Protein AF-A0A843D859-F1 (afdb_monomer_lite)

Secondary structure (DSSP, 8-state):
----TT------HHHHHHHHHHHHHHHHHHHHHHHHHHSTTHHHHHHHHHHHHHHHHHHHHHHHHHHHHHHHHHHHHHT-----TT----GGGS-------TTS-S--

pLDDT: mean 77.51, std 17.17, range [35.28, 98.0]

Sequence (108 aa):
MADAANMKKAGTGKSGLGLLLIGIGVIALIALIAWALTNPGVLEATLTVIAIIVVAIIVIALIIAGLMFFLAIPMYVKKGEQYQEGVDYSIDDVKSVKESSSEDKKNE

Structure (mmCIF, N/CA/C/O backbone):
data_AF-A0A843D859-F1
#
_entry.id   AF-A0A843D859-F1
#
loop_
_atom_site.group_PDB
_atom_site.id
_atom_site.type_symbol
_atom_site.label_atom_id
_atom_site.label_alt_id
_atom_site.label_comp_id
_atom_site.label_asym_id
_atom_site.label_entity_id
_atom_site.label_seq_id
_atom_site.pdbx_PDB_ins_code
_atom_site.Cartn_x
_atom_site.Cartn_y
_atom_site.Cartn_z
_atom_site.occupancy
_atom_site.B_iso_or_equiv
_atom_site.auth_seq_id
_atom_site.auth_comp_id
_atom_site.auth_asym_id
_atom_site.auth_atom_id
_atom_site.pdbx_PDB_model_num
ATOM 1 N N . MET A 1 1 ? -3.232 -19.563 61.635 1.00 46.81 1 MET A N 1
ATOM 2 C CA . MET A 1 1 ? -2.832 -19.472 60.217 1.00 46.81 1 MET A CA 1
ATOM 3 C C . MET A 1 1 ? -1.775 -18.389 60.149 1.00 46.81 1 MET A C 1
ATOM 5 O O . MET A 1 1 ? -2.090 -17.252 60.460 1.00 46.81 1 MET A O 1
ATOM 9 N N . ALA A 1 2 ? -0.511 -18.762 59.942 1.00 51.84 2 ALA A N 1
ATOM 10 C CA . ALA A 1 2 ? 0.578 -17.796 59.863 1.00 51.84 2 ALA A CA 1
ATOM 11 C C . ALA A 1 2 ? 0.544 -17.173 58.466 1.00 51.84 2 ALA A C 1
ATOM 13 O O . ALA A 1 2 ? 0.892 -17.839 57.492 1.00 51.84 2 ALA A O 1
ATOM 14 N N . ASP A 1 3 ? 0.059 -15.936 58.368 1.00 58.38 3 ASP A N 1
ATOM 15 C CA . ASP A 1 3 ? 0.176 -15.150 57.145 1.00 58.38 3 ASP A CA 1
ATOM 16 C C . ASP A 1 3 ? 1.654 -15.054 56.759 1.00 58.38 3 ASP A C 1
ATOM 18 O O . ASP A 1 3 ? 2.518 -14.739 57.582 1.00 58.38 3 ASP A O 1
ATOM 22 N N . ALA A 1 4 ? 1.955 -15.380 55.506 1.00 61.47 4 ALA A N 1
ATOM 23 C CA . ALA A 1 4 ? 3.303 -15.360 54.966 1.00 61.47 4 ALA A CA 1
ATOM 24 C C . ALA A 1 4 ? 3.838 -13.916 54.946 1.00 61.47 4 ALA A C 1
ATOM 26 O O . ALA A 1 4 ? 3.709 -13.201 53.954 1.00 61.47 4 ALA A O 1
ATOM 27 N N . ALA A 1 5 ? 4.493 -13.503 56.035 1.00 59.03 5 ALA A N 1
ATOM 28 C CA . ALA A 1 5 ? 5.076 -12.174 56.251 1.00 59.03 5 ALA A CA 1
ATOM 29 C C . ALA A 1 5 ? 6.209 -11.792 55.267 1.00 59.03 5 ALA A C 1
ATOM 31 O O . ALA A 1 5 ? 6.822 -10.738 55.405 1.00 59.03 5 ALA A O 1
ATOM 32 N N . ASN A 1 6 ? 6.485 -12.632 54.265 1.00 63.62 6 ASN A N 1
ATOM 33 C CA . ASN A 1 6 ? 7.549 -12.471 53.271 1.00 63.62 6 ASN A CA 1
ATOM 34 C C . ASN A 1 6 ? 7.037 -12.387 51.820 1.00 63.62 6 ASN A C 1
ATOM 36 O O . ASN A 1 6 ? 7.789 -12.645 50.882 1.00 63.62 6 ASN A O 1
ATOM 40 N N . MET A 1 7 ? 5.773 -12.024 51.585 1.00 65.25 7 MET A N 1
ATOM 41 C CA . MET A 1 7 ? 5.276 -11.811 50.219 1.00 65.25 7 MET A CA 1
ATOM 42 C C . MET A 1 7 ? 5.404 -10.342 49.797 1.00 65.25 7 MET A C 1
ATOM 44 O O . MET A 1 7 ? 4.574 -9.498 50.131 1.00 65.25 7 MET A O 1
ATOM 48 N N . LYS A 1 8 ? 6.439 -10.024 49.012 1.00 63.09 8 LYS A N 1
ATOM 49 C CA . LYS A 1 8 ? 6.580 -8.711 48.365 1.00 63.09 8 LYS A CA 1
ATOM 50 C C . LYS A 1 8 ? 5.749 -8.696 47.079 1.00 63.09 8 LYS A C 1
ATOM 52 O O . LYS A 1 8 ? 6.124 -9.313 46.085 1.00 63.09 8 LYS A O 1
ATOM 57 N N . LYS A 1 9 ? 4.612 -7.994 47.081 1.00 66.19 9 LYS A N 1
ATOM 58 C CA . LYS A 1 9 ? 3.765 -7.836 45.888 1.00 66.19 9 LYS A CA 1
ATOM 59 C C . LYS A 1 9 ? 4.496 -6.963 44.860 1.00 66.19 9 LYS A C 1
ATOM 61 O O . LYS A 1 9 ? 4.652 -5.760 45.064 1.00 66.19 9 LYS A O 1
ATOM 66 N N . ALA A 1 10 ? 4.981 -7.562 43.773 1.00 69.69 10 ALA A N 1
ATOM 67 C CA . ALA A 1 10 ? 5.577 -6.811 42.672 1.00 69.69 10 ALA A CA 1
ATOM 68 C C . ALA A 1 10 ? 4.504 -5.923 42.016 1.00 69.69 10 ALA A C 1
ATOM 70 O O . ALA A 1 10 ? 3.399 -6.379 41.723 1.00 69.69 10 ALA A O 1
ATOM 71 N N . GLY A 1 11 ? 4.806 -4.636 41.825 1.00 67.19 11 GLY A N 1
ATOM 72 C CA . GLY A 1 11 ? 3.858 -3.685 41.249 1.00 67.19 11 GLY A CA 1
ATOM 73 C C . GLY A 1 11 ? 3.558 -4.009 39.784 1.00 67.19 11 GLY A C 1
ATOM 74 O O . GLY A 1 11 ? 4.445 -3.948 38.938 1.00 67.19 11 GLY A O 1
ATOM 75 N N . THR A 1 12 ? 2.298 -4.299 39.464 1.00 72.69 12 THR A N 1
ATOM 76 C CA . THR A 1 12 ? 1.830 -4.619 38.102 1.00 72.69 12 THR A CA 1
ATOM 77 C C . THR A 1 12 ? 1.460 -3.382 37.275 1.00 72.69 12 THR A C 1
ATOM 79 O O . THR A 1 12 ? 0.912 -3.516 36.185 1.00 72.69 12 THR A O 1
ATOM 82 N N . GLY A 1 13 ? 1.775 -2.168 37.746 1.00 73.88 13 GLY A N 1
ATOM 83 C CA . GLY A 1 13 ? 1.311 -0.910 37.140 1.00 73.88 13 GLY A CA 1
ATOM 84 C C . GLY A 1 13 ? 1.653 -0.755 35.653 1.00 73.88 13 GLY A C 1
ATOM 85 O O . GLY A 1 13 ? 0.799 -0.355 34.868 1.00 73.88 13 GLY A O 1
ATOM 86 N N . LYS A 1 14 ? 2.861 -1.162 35.231 1.00 78.69 14 LYS A N 1
ATOM 87 C CA . LYS A 1 14 ? 3.259 -1.137 33.809 1.00 78.69 14 LYS A CA 1
ATOM 88 C C . LYS A 1 14 ? 2.464 -2.134 32.957 1.00 78.69 14 LYS A C 1
ATOM 90 O O . LYS A 1 14 ? 2.094 -1.819 31.832 1.00 78.69 14 LYS A O 1
ATOM 95 N N . SER A 1 15 ? 2.162 -3.310 33.510 1.00 78.94 15 SER A N 1
ATOM 96 C CA . SER A 1 15 ? 1.332 -4.319 32.841 1.00 78.94 15 SER A CA 1
ATOM 97 C C . SER A 1 15 ? -0.130 -3.876 32.753 1.00 78.94 15 SER A C 1
ATOM 99 O O . SER A 1 15 ? -0.774 -4.112 31.737 1.00 78.94 15 SER A O 1
ATOM 101 N N . GLY A 1 16 ? -0.644 -3.200 33.787 1.00 85.38 16 GLY A N 1
ATOM 102 C CA . GLY A 1 16 ? -1.988 -2.619 33.789 1.00 85.38 16 GLY A CA 1
ATOM 103 C C . GLY A 1 16 ? -2.142 -1.507 32.751 1.00 85.38 16 GLY A C 1
ATOM 104 O O . GLY A 1 16 ? -3.137 -1.479 32.034 1.00 85.38 16 GLY A O 1
ATOM 105 N N . LEU A 1 17 ? -1.128 -0.648 32.601 1.00 90.25 17 LEU A N 1
ATOM 106 C CA . LEU A 1 17 ? -1.117 0.389 31.566 1.00 90.25 17 LEU A CA 1
ATOM 107 C C . LEU A 1 17 ? -1.087 -0.211 30.152 1.00 90.25 17 LEU A C 1
ATOM 109 O O . LEU A 1 17 ? -1.811 0.258 29.281 1.00 90.25 17 LEU A O 1
ATOM 113 N N . GLY A 1 18 ? -0.303 -1.272 29.932 1.00 90.19 18 GLY A N 1
ATOM 114 C CA . GLY A 1 18 ? -0.286 -1.991 28.654 1.00 90.19 18 GLY A CA 1
ATOM 115 C C . GLY A 1 18 ? -1.649 -2.590 28.295 1.00 90.19 18 GLY A C 1
ATOM 116 O O . GLY A 1 18 ? -2.134 -2.393 27.185 1.00 90.19 18 GLY A O 1
ATOM 117 N N . LEU A 1 19 ? -2.309 -3.247 29.254 1.00 90.88 19 LEU A N 1
ATOM 118 C CA . LEU A 1 19 ? -3.669 -3.773 29.086 1.00 90.88 19 LEU A CA 1
ATOM 119 C C . LEU A 1 19 ? -4.692 -2.672 28.786 1.00 90.88 19 LEU A C 1
ATOM 121 O O . LEU A 1 19 ? -5.559 -2.855 27.935 1.00 90.88 19 LEU A O 1
ATOM 125 N N . LEU A 1 20 ? -4.569 -1.520 29.444 1.00 93.31 20 LEU A N 1
ATOM 126 C CA . LEU A 1 20 ? -5.449 -0.378 29.223 1.00 93.31 20 LEU A CA 1
ATOM 127 C C . LEU A 1 20 ? -5.259 0.220 27.821 1.00 93.31 20 LEU A C 1
ATOM 129 O O . LEU A 1 20 ? -6.243 0.484 27.135 1.00 93.31 20 LEU A O 1
ATOM 133 N N . LEU A 1 21 ? -4.015 0.362 27.359 1.00 95.00 21 LEU A N 1
ATOM 134 C CA . LEU A 1 21 ? -3.712 0.821 25.999 1.00 95.00 21 LEU A CA 1
ATOM 135 C C . LEU A 1 21 ? -4.224 -0.150 24.934 1.00 95.00 21 LEU A C 1
ATOM 137 O O . LEU A 1 21 ? -4.792 0.290 23.937 1.00 95.00 21 LEU A O 1
ATOM 141 N N . ILE A 1 22 ? -4.077 -1.458 25.155 1.00 94.88 22 ILE A N 1
ATOM 142 C CA . ILE A 1 22 ? -4.643 -2.479 24.264 1.00 94.88 22 ILE A CA 1
ATOM 143 C C . ILE A 1 22 ? -6.169 -2.360 24.237 1.00 94.88 22 ILE A C 1
ATOM 145 O O . ILE A 1 22 ? -6.753 -2.337 23.157 1.00 94.88 22 ILE A O 1
ATOM 149 N N . GLY A 1 23 ? -6.815 -2.217 25.398 1.00 94.75 23 GLY A N 1
ATOM 150 C CA . GLY A 1 23 ? -8.262 -2.014 25.489 1.00 94.75 23 GLY A CA 1
ATOM 151 C C . GLY A 1 23 ? -8.736 -0.789 24.702 1.00 94.75 23 GLY A C 1
ATOM 152 O O . GLY A 1 23 ? -9.674 -0.891 23.914 1.00 94.75 23 GLY A O 1
ATOM 153 N N . ILE A 1 24 ? -8.045 0.347 24.840 1.00 96.94 24 ILE A N 1
ATOM 154 C CA . ILE A 1 24 ? -8.325 1.561 24.057 1.00 96.94 24 ILE A CA 1
ATOM 155 C C . ILE A 1 24 ? -8.125 1.303 22.562 1.00 96.94 24 ILE A C 1
ATOM 157 O O . ILE A 1 24 ? -8.969 1.695 21.760 1.00 96.94 24 ILE A O 1
ATOM 161 N N . GLY A 1 25 ? -7.041 0.626 22.179 1.00 97.06 25 GLY A N 1
ATOM 162 C CA . GLY A 1 25 ? -6.759 0.290 20.784 1.00 97.06 25 GLY A CA 1
ATOM 163 C C . GLY A 1 25 ? -7.855 -0.569 20.154 1.00 97.06 25 GLY A C 1
ATOM 164 O O . GLY A 1 25 ? -8.278 -0.297 19.032 1.00 97.06 25 GLY A O 1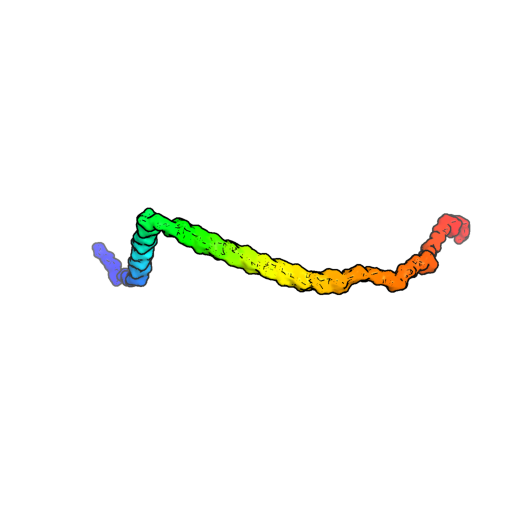
ATOM 165 N N . VAL A 1 26 ? -8.378 -1.553 20.889 1.00 97.31 26 VAL A N 1
ATOM 166 C CA . VAL A 1 26 ? -9.502 -2.383 20.432 1.00 97.31 26 VAL A CA 1
ATOM 167 C C . VAL A 1 26 ? -10.766 -1.541 20.248 1.00 97.31 26 VAL A C 1
ATOM 169 O O . VAL A 1 26 ? -11.422 -1.652 19.214 1.00 97.31 26 VAL A O 1
ATOM 172 N N . ILE A 1 27 ? -11.093 -0.663 21.200 1.00 97.19 27 ILE A N 1
ATOM 173 C CA . ILE A 1 27 ? -12.260 0.229 21.090 1.00 97.19 27 ILE A CA 1
ATOM 174 C C . ILE A 1 27 ? -12.120 1.159 19.878 1.00 97.19 27 ILE A C 1
ATOM 176 O O . ILE A 1 27 ? -13.066 1.312 19.105 1.00 97.19 27 ILE A O 1
ATOM 180 N N . ALA A 1 28 ? -10.936 1.740 19.676 1.00 96.75 28 ALA A N 1
ATOM 181 C CA . ALA A 1 28 ? -10.653 2.605 18.537 1.00 96.75 28 ALA A CA 1
ATOM 182 C C . ALA A 1 28 ? -10.790 1.857 17.202 1.00 96.75 28 ALA A C 1
ATOM 184 O O . ALA A 1 28 ? -11.372 2.391 16.260 1.00 96.75 28 ALA A O 1
ATOM 185 N N . LEU A 1 29 ? -10.318 0.609 17.128 1.00 96.50 29 LEU A N 1
ATOM 186 C CA . LEU A 1 29 ? -10.456 -0.226 15.936 1.00 96.50 29 LEU A CA 1
ATOM 187 C C . LEU A 1 29 ? -11.927 -0.523 15.618 1.00 96.50 29 LEU A C 1
ATOM 189 O O . LEU A 1 29 ? -12.341 -0.406 14.467 1.00 96.50 29 LEU A O 1
ATOM 193 N N . ILE A 1 30 ? -12.733 -0.858 16.628 1.00 96.38 30 ILE A N 1
ATOM 194 C CA . ILE A 1 30 ? -14.174 -1.093 16.451 1.00 96.38 30 ILE A CA 1
ATOM 195 C C . ILE A 1 30 ? -14.867 0.182 15.960 1.00 96.38 30 ILE A C 1
ATOM 197 O O . ILE A 1 30 ? -15.659 0.122 15.020 1.00 96.38 30 ILE A O 1
ATOM 201 N N . ALA A 1 31 ? -14.549 1.336 16.550 1.00 94.44 31 ALA A N 1
ATOM 202 C CA . ALA A 1 31 ? -15.098 2.621 16.126 1.00 94.44 31 ALA A CA 1
ATOM 203 C C . ALA A 1 31 ? -14.713 2.960 14.676 1.00 94.44 31 ALA A C 1
ATOM 205 O O . ALA A 1 31 ? -15.563 3.407 13.908 1.00 94.44 31 ALA A O 1
ATOM 206 N N . LEU A 1 32 ? -13.466 2.689 14.278 1.00 92.81 32 LEU A N 1
ATOM 207 C CA . LEU A 1 32 ? -12.991 2.873 12.906 1.00 92.81 32 LEU A CA 1
ATOM 208 C C . LEU A 1 32 ? -13.763 1.986 11.920 1.00 92.81 32 LEU A C 1
ATOM 210 O O . LEU A 1 32 ? -14.184 2.463 10.871 1.00 92.81 32 LEU A O 1
ATOM 214 N N . ILE A 1 33 ? -13.983 0.713 12.260 1.00 91.50 33 ILE A N 1
ATOM 215 C CA . ILE A 1 33 ? -14.754 -0.220 11.426 1.00 91.50 33 ILE A CA 1
ATOM 216 C C . ILE A 1 33 ? -16.212 0.239 11.319 1.00 91.50 33 ILE A C 1
ATOM 218 O O . ILE A 1 33 ? -16.757 0.297 10.220 1.00 91.50 33 ILE A O 1
ATOM 222 N N . ALA A 1 34 ? -16.842 0.615 12.433 1.00 92.25 34 ALA A N 1
ATOM 223 C CA . ALA A 1 34 ? -18.212 1.127 12.434 1.00 92.25 34 ALA A CA 1
ATOM 224 C C . ALA A 1 34 ? -18.346 2.407 11.588 1.00 92.25 34 ALA A C 1
ATOM 226 O O . ALA A 1 34 ? -19.303 2.565 10.827 1.00 92.25 34 ALA A O 1
ATOM 227 N N . TRP A 1 35 ? -17.360 3.302 11.664 1.00 91.56 35 TRP A N 1
ATOM 228 C CA . TRP A 1 35 ? -17.287 4.483 10.810 1.00 91.56 35 TRP A CA 1
ATOM 229 C C . TRP A 1 35 ? -17.108 4.101 9.333 1.00 91.56 35 TRP A C 1
ATOM 231 O O . TRP A 1 35 ? -17.833 4.604 8.478 1.00 91.56 35 TRP A O 1
ATOM 241 N N . ALA A 1 36 ? -16.221 3.158 9.018 1.00 88.75 36 ALA A N 1
ATOM 242 C CA . ALA A 1 36 ? -15.996 2.698 7.649 1.00 88.75 36 ALA A CA 1
ATOM 243 C C . ALA A 1 36 ? -17.253 2.080 7.015 1.00 88.75 36 ALA A C 1
ATOM 245 O O . ALA A 1 36 ? -17.512 2.295 5.834 1.00 88.75 36 ALA A O 1
ATOM 246 N N . LEU A 1 37 ? -18.055 1.351 7.797 1.00 87.69 37 LEU A N 1
ATOM 247 C CA . LEU A 1 37 ? -19.299 0.727 7.334 1.00 87.69 37 LEU A CA 1
ATOM 248 C C . LEU A 1 37 ? -20.452 1.722 7.146 1.00 87.69 37 LEU A C 1
ATOM 250 O O . LEU A 1 37 ? -21.354 1.460 6.356 1.00 87.69 37 LEU A O 1
ATOM 254 N N . THR A 1 38 ? -20.446 2.850 7.861 1.00 89.31 38 THR A N 1
ATOM 255 C CA . THR A 1 38 ? -21.495 3.881 7.750 1.00 89.31 38 THR A CA 1
ATOM 256 C C . THR A 1 38 ? -21.219 4.911 6.658 1.00 89.31 38 THR A C 1
ATOM 258 O O . THR A 1 38 ? -22.138 5.621 6.253 1.00 89.31 38 THR A O 1
ATOM 261 N N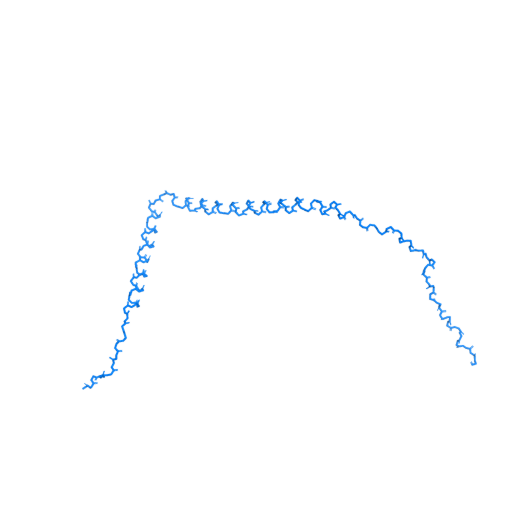 . ASN A 1 39 ? -19.988 4.983 6.147 1.00 85.81 39 ASN A N 1
ATOM 262 C CA . ASN A 1 39 ? -19.605 5.913 5.090 1.00 85.81 39 ASN A CA 1
ATOM 263 C C . ASN A 1 39 ? -19.532 5.193 3.731 1.00 85.81 39 ASN A C 1
ATOM 265 O O . ASN A 1 39 ? -18.565 4.466 3.469 1.00 85.81 39 ASN A O 1
ATOM 269 N N . PRO A 1 40 ? -20.518 5.393 2.835 1.00 75.38 40 PRO A N 1
ATOM 270 C CA . PRO A 1 40 ? -20.434 4.868 1.479 1.00 75.38 40 PRO A CA 1
ATOM 271 C C . PRO A 1 40 ? -19.246 5.528 0.761 1.00 75.38 40 PRO A C 1
ATOM 273 O O . PRO A 1 40 ? -19.121 6.749 0.749 1.00 75.38 40 PRO A O 1
ATOM 276 N N . GLY A 1 41 ? -18.342 4.713 0.212 1.00 86.31 41 GLY A N 1
ATOM 277 C CA . GLY A 1 41 ? -17.140 5.176 -0.495 1.00 86.31 41 GLY A CA 1
ATOM 278 C C . GLY A 1 41 ? -15.812 4.884 0.210 1.00 86.31 41 GLY A C 1
ATOM 279 O O . GLY A 1 41 ? -14.765 4.988 -0.423 1.00 86.31 41 GLY A O 1
ATOM 280 N N . VAL A 1 42 ? -15.805 4.435 1.472 1.00 87.69 42 VAL A N 1
ATOM 281 C CA . VAL A 1 42 ? -14.549 4.048 2.153 1.00 87.69 42 VAL A CA 1
ATOM 282 C C . VAL A 1 42 ? -13.877 2.863 1.457 1.00 87.69 42 VAL A C 1
ATOM 284 O O . VAL A 1 42 ? -12.657 2.857 1.283 1.00 87.69 42 VAL A O 1
ATOM 287 N N . LEU A 1 43 ? -14.663 1.884 0.998 1.00 84.06 43 LEU A N 1
ATOM 288 C CA . LEU A 1 43 ? -14.142 0.748 0.238 1.00 84.06 43 LEU A CA 1
ATOM 289 C C . LEU A 1 43 ? -13.547 1.195 -1.103 1.00 84.06 43 LEU A C 1
ATOM 291 O O . LEU A 1 43 ? -12.434 0.799 -1.437 1.00 84.06 43 LEU A O 1
ATOM 295 N N . GLU A 1 44 ? -14.254 2.052 -1.839 1.00 88.81 44 GLU A N 1
ATOM 296 C CA . GLU A 1 44 ? -13.792 2.584 -3.125 1.00 88.81 44 GLU A CA 1
ATOM 297 C C . GLU A 1 44 ? -12.516 3.409 -2.963 1.00 88.81 44 GLU A C 1
ATOM 299 O O . GLU A 1 44 ? -11.550 3.192 -3.692 1.00 88.81 44 GLU A O 1
ATOM 304 N N . ALA A 1 45 ? -12.460 4.297 -1.968 1.00 88.31 45 ALA A N 1
ATOM 305 C CA . ALA A 1 45 ? -11.270 5.082 -1.660 1.00 88.31 45 ALA A CA 1
ATOM 306 C C . ALA A 1 45 ? -10.081 4.181 -1.294 1.00 88.31 45 ALA A C 1
ATOM 308 O O . ALA A 1 45 ? -8.983 4.361 -1.818 1.00 88.31 45 ALA A O 1
ATOM 309 N N . THR A 1 46 ? -10.305 3.166 -0.454 1.00 87.94 46 THR A N 1
ATOM 310 C CA . THR A 1 46 ? -9.261 2.209 -0.055 1.00 87.94 46 THR A CA 1
ATOM 311 C C . THR A 1 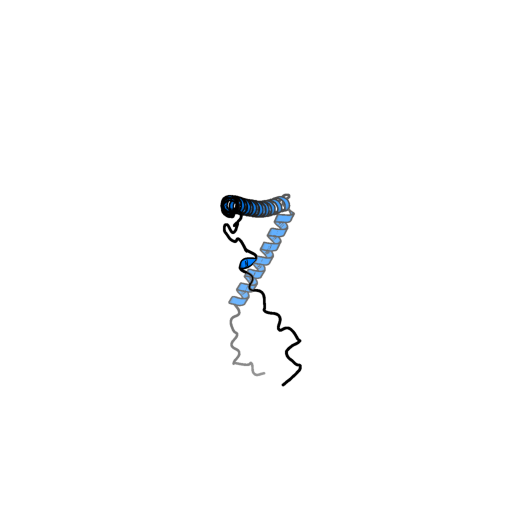46 ? -8.741 1.423 -1.259 1.00 87.94 46 THR A C 1
ATOM 313 O O . THR A 1 46 ? -7.531 1.328 -1.463 1.00 87.94 46 THR A O 1
ATOM 316 N N . LEU A 1 47 ? -9.639 0.905 -2.100 1.00 89.12 47 LEU A N 1
ATOM 317 C CA . LEU A 1 47 ? -9.278 0.191 -3.325 1.00 89.12 47 LEU A CA 1
ATOM 318 C C . LEU A 1 47 ? -8.564 1.095 -4.328 1.00 89.12 47 LEU A C 1
ATOM 320 O O . LEU A 1 47 ? -7.615 0.654 -4.966 1.00 89.12 47 LEU A O 1
ATOM 324 N N . THR A 1 48 ? -8.972 2.357 -4.435 1.00 92.31 48 THR A N 1
ATOM 325 C CA . THR A 1 48 ? -8.325 3.340 -5.309 1.00 92.31 48 THR A CA 1
ATOM 326 C C . THR A 1 48 ? -6.894 3.600 -4.856 1.00 92.31 48 THR A C 1
ATOM 328 O O . THR A 1 48 ? -5.983 3.580 -5.677 1.00 92.31 48 THR A O 1
ATOM 331 N N . VAL A 1 49 ? -6.661 3.767 -3.551 1.00 93.62 49 VAL A N 1
ATOM 332 C CA . VAL A 1 49 ? -5.306 3.915 -2.997 1.00 93.62 49 VAL A CA 1
ATOM 333 C C . VAL A 1 49 ? -4.454 2.683 -3.303 1.00 93.62 49 VAL A C 1
ATOM 335 O O . VAL A 1 49 ? -3.335 2.821 -3.795 1.00 93.62 49 VAL A O 1
ATOM 338 N N . ILE A 1 50 ? -4.985 1.479 -3.073 1.00 93.81 50 ILE A N 1
ATOM 339 C CA . ILE A 1 50 ? -4.283 0.226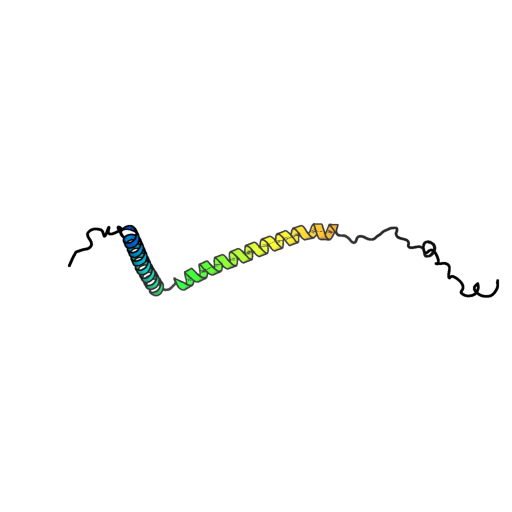 -3.389 1.00 93.81 50 ILE A CA 1
ATOM 340 C C . ILE A 1 50 ? -3.967 0.151 -4.889 1.00 93.81 50 ILE A C 1
ATOM 342 O O . ILE A 1 50 ? -2.834 -0.148 -5.264 1.00 93.81 50 ILE A O 1
ATOM 346 N N . ALA A 1 51 ? -4.933 0.468 -5.751 1.00 93.50 51 ALA A N 1
ATOM 347 C CA . ALA A 1 51 ? -4.759 0.464 -7.198 1.00 93.50 51 ALA A CA 1
ATOM 348 C C . ALA A 1 51 ? -3.685 1.464 -7.645 1.00 93.50 51 ALA A C 1
ATOM 350 O O . ALA A 1 51 ? -2.834 1.109 -8.454 1.00 93.50 51 ALA A O 1
ATOM 351 N N . ILE A 1 52 ? -3.663 2.677 -7.082 1.00 96.1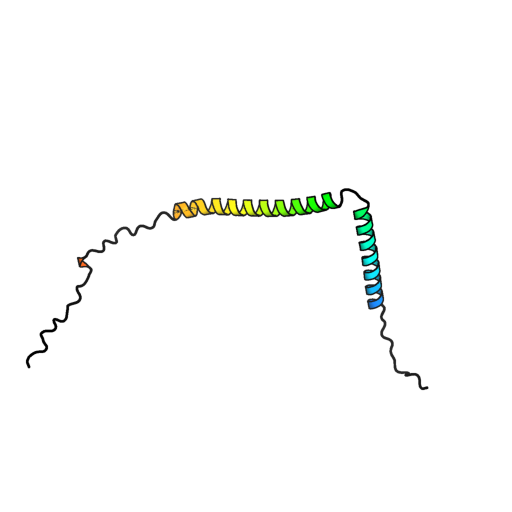2 52 ILE A N 1
ATOM 352 C CA . ILE A 1 52 ? -2.628 3.684 -7.360 1.00 96.12 52 ILE A CA 1
ATOM 353 C C . ILE A 1 52 ? -1.241 3.144 -7.002 1.00 96.12 52 ILE A C 1
ATOM 355 O O . ILE A 1 52 ? -0.315 3.280 -7.800 1.00 96.12 52 ILE A O 1
ATOM 359 N N . ILE A 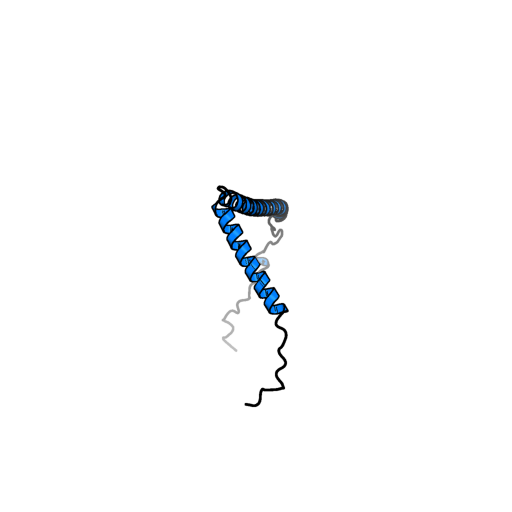1 53 ? -1.091 2.500 -5.841 1.00 96.88 53 ILE A N 1
ATOM 360 C CA . ILE A 1 53 ? 0.186 1.904 -5.419 1.00 96.88 53 ILE A CA 1
ATOM 361 C C . ILE A 1 53 ? 0.624 0.817 -6.407 1.00 96.88 53 ILE A C 1
ATOM 363 O O . ILE A 1 53 ? 1.771 0.814 -6.852 1.00 96.88 53 ILE A O 1
ATOM 367 N N . VAL A 1 54 ? -0.285 -0.081 -6.790 1.00 97.06 54 VAL A N 1
ATOM 368 C CA . VAL A 1 54 ? 0.004 -1.154 -7.753 1.00 97.06 54 VAL A CA 1
ATOM 369 C C . VAL A 1 54 ? 0.402 -0.579 -9.114 1.00 97.06 54 VAL A C 1
ATOM 371 O O . VAL A 1 54 ? 1.418 -0.985 -9.679 1.00 97.06 54 VAL A O 1
ATOM 374 N N . VAL A 1 55 ? -0.345 0.401 -9.625 1.00 96.75 55 VAL A N 1
ATOM 375 C CA . VAL A 1 55 ? -0.041 1.075 -10.895 1.00 96.75 55 VAL A CA 1
ATOM 376 C C . VAL A 1 55 ? 1.319 1.765 -10.830 1.00 96.75 55 VAL A C 1
ATOM 378 O O . VAL A 1 55 ? 2.107 1.625 -11.761 1.00 96.75 55 VAL A O 1
ATOM 381 N N . ALA A 1 56 ? 1.644 2.449 -9.731 1.00 96.62 56 ALA A N 1
ATOM 382 C CA . ALA A 1 56 ? 2.942 3.095 -9.558 1.00 96.62 56 ALA A CA 1
ATOM 383 C C . ALA A 1 56 ? 4.098 2.085 -9.628 1.00 96.62 56 ALA A C 1
ATOM 385 O O . ALA A 1 56 ? 5.082 2.328 -10.327 1.00 96.62 56 ALA A O 1
ATOM 386 N N . ILE A 1 57 ? 3.963 0.928 -8.971 1.00 98.00 57 ILE A N 1
ATOM 387 C CA . ILE A 1 57 ? 4.962 -0.150 -9.032 1.00 98.00 57 ILE A CA 1
ATOM 388 C C . ILE A 1 57 ? 5.139 -0.646 -10.473 1.00 98.00 57 ILE A C 1
ATOM 390 O O . ILE A 1 57 ? 6.272 -0.783 -10.938 1.00 98.00 57 ILE A O 1
ATOM 394 N N . ILE A 1 58 ? 4.041 -0.875 -11.198 1.00 97.38 58 ILE A N 1
ATOM 395 C CA . ILE A 1 58 ? 4.081 -1.317 -12.600 1.00 97.38 58 ILE A CA 1
ATOM 396 C C . ILE A 1 58 ? 4.786 -0.277 -13.475 1.00 97.38 58 ILE A C 1
ATOM 398 O O . ILE A 1 58 ? 5.662 -0.630 -14.261 1.00 97.38 58 ILE A O 1
ATOM 402 N N . VAL A 1 59 ? 4.447 1.005 -13.325 1.00 97.38 59 VAL A N 1
ATOM 403 C CA . VAL A 1 59 ? 5.073 2.098 -14.083 1.00 97.38 59 VAL A CA 1
ATOM 404 C C . VAL A 1 59 ? 6.577 2.147 -13.820 1.00 97.38 59 VAL A C 1
ATOM 406 O O . VAL A 1 59 ? 7.356 2.222 -14.767 1.00 97.38 59 VAL A O 1
ATOM 409 N N . ILE A 1 60 ? 7.003 2.039 -12.560 1.00 97.56 60 ILE A N 1
ATOM 410 C CA . ILE A 1 60 ? 8.428 1.995 -12.204 1.00 97.56 60 ILE A CA 1
ATOM 411 C C . ILE A 1 60 ? 9.115 0.797 -12.871 1.00 97.56 60 ILE A C 1
ATOM 413 O O . ILE A 1 60 ? 10.178 0.958 -13.470 1.00 97.56 60 ILE A O 1
ATOM 417 N N . ALA A 1 61 ? 8.506 -0.390 -12.822 1.00 96.19 61 ALA A N 1
ATOM 418 C CA . ALA A 1 61 ? 9.055 -1.583 -13.460 1.00 96.19 61 ALA A CA 1
ATOM 419 C C . ALA A 1 61 ? 9.204 -1.411 -14.981 1.00 96.19 61 ALA A C 1
ATOM 421 O O . ALA A 1 61 ? 10.240 -1.769 -15.542 1.00 96.19 61 ALA A O 1
ATOM 422 N N . LEU A 1 62 ? 8.211 -0.809 -15.644 1.00 96.81 62 LEU A N 1
ATOM 423 C CA . LEU A 1 62 ? 8.264 -0.505 -17.076 1.00 96.81 62 LEU A CA 1
ATOM 424 C C . LEU A 1 62 ? 9.359 0.510 -17.412 1.00 96.81 62 LEU A C 1
ATOM 426 O O . LEU A 1 62 ? 10.060 0.330 -18.405 1.00 96.81 62 LEU A O 1
ATOM 430 N N . ILE A 1 63 ? 9.553 1.540 -16.584 1.00 96.81 63 ILE A N 1
ATOM 431 C CA . ILE A 1 63 ? 10.645 2.509 -16.759 1.00 96.81 63 ILE A CA 1
ATOM 432 C C . ILE A 1 63 ? 11.996 1.798 -16.671 1.00 96.81 63 ILE A C 1
ATOM 434 O O . ILE A 1 63 ? 12.840 1.982 -17.545 1.00 96.81 63 ILE A O 1
ATOM 438 N N . ILE A 1 64 ? 12.197 0.952 -15.658 1.00 95.81 64 ILE A N 1
ATOM 439 C CA . ILE A 1 64 ? 13.441 0.187 -15.494 1.00 95.81 64 ILE A CA 1
ATOM 440 C C . ILE A 1 64 ? 13.666 -0.734 -16.698 1.00 95.81 64 ILE A C 1
ATOM 442 O O . ILE A 1 64 ? 14.762 -0.751 -17.257 1.00 95.81 64 ILE A O 1
ATOM 446 N N . ALA A 1 65 ? 12.639 -1.464 -17.138 1.00 92.38 65 ALA A N 1
ATOM 447 C CA . ALA A 1 65 ? 12.722 -2.327 -18.313 1.00 92.38 65 ALA A CA 1
ATOM 448 C C . ALA A 1 65 ? 13.062 -1.534 -19.586 1.00 92.38 65 ALA A C 1
ATOM 450 O O . ALA A 1 65 ? 13.924 -1.954 -20.357 1.00 92.38 65 ALA A O 1
ATOM 451 N N . GLY A 1 66 ? 12.450 -0.363 -19.775 1.00 92.56 66 GLY A N 1
ATOM 452 C CA . GLY A 1 66 ? 12.756 0.545 -20.877 1.00 92.56 66 GLY A CA 1
ATOM 453 C C . GLY A 1 66 ? 14.203 1.036 -20.841 1.00 92.56 66 GLY A C 1
ATOM 454 O O . GLY A 1 66 ? 14.899 0.965 -21.849 1.00 92.56 66 GLY A O 1
ATOM 455 N N . LEU A 1 67 ? 14.699 1.464 -19.678 1.00 93.31 67 LEU A N 1
ATOM 456 C CA . LEU A 1 67 ? 16.098 1.871 -19.504 1.00 93.31 67 LEU A CA 1
ATOM 457 C C . LEU A 1 67 ? 17.066 0.722 -19.803 1.00 93.31 67 LEU A C 1
ATOM 459 O O . LEU A 1 67 ? 18.054 0.924 -20.507 1.00 93.31 67 LEU A O 1
ATOM 463 N N . MET A 1 68 ? 16.772 -0.490 -19.323 1.00 89.69 68 MET A N 1
ATOM 464 C CA . MET A 1 68 ? 17.563 -1.678 -19.651 1.00 89.69 68 MET A CA 1
ATOM 465 C C . MET A 1 68 ? 17.549 -1.967 -21.148 1.00 89.69 68 MET A C 1
ATOM 467 O O . MET A 1 68 ? 18.596 -2.281 -21.703 1.00 89.69 68 MET A O 1
ATOM 471 N N . PHE A 1 69 ? 16.405 -1.825 -21.816 1.00 87.56 69 PHE A N 1
ATOM 472 C CA . PHE A 1 69 ? 16.308 -1.977 -23.264 1.00 87.56 69 PHE A CA 1
ATOM 473 C C . PHE A 1 69 ? 17.183 -0.948 -23.991 1.00 87.56 69 PHE A C 1
ATOM 475 O O . PHE A 1 69 ? 17.995 -1.324 -24.833 1.00 87.56 69 PHE A O 1
ATOM 482 N N . PHE A 1 70 ? 17.112 0.330 -23.609 1.00 86.69 70 PHE A N 1
ATOM 483 C CA . PHE A 1 70 ? 17.959 1.377 -24.188 1.00 86.69 70 PHE A CA 1
ATOM 484 C C . PHE A 1 70 ? 19.453 1.137 -23.958 1.00 86.69 70 PHE A C 1
ATOM 486 O O . PHE A 1 70 ? 20.247 1.379 -24.862 1.00 86.69 70 PHE A O 1
ATOM 493 N N . LEU A 1 71 ? 19.845 0.634 -22.787 1.00 85.56 71 LEU A N 1
ATOM 494 C CA . LEU A 1 71 ? 21.230 0.253 -22.494 1.00 85.56 71 LEU A CA 1
ATOM 495 C C . LEU A 1 71 ? 21.653 -1.038 -23.209 1.00 85.56 71 LEU A C 1
ATOM 497 O O . LEU A 1 71 ? 22.829 -1.205 -23.536 1.00 85.56 71 LEU A O 1
ATOM 501 N N . ALA A 1 72 ? 20.715 -1.941 -23.485 1.00 79.06 72 ALA A N 1
ATOM 502 C CA . ALA A 1 72 ? 20.975 -3.165 -24.227 1.00 79.06 72 ALA A CA 1
ATOM 503 C C . ALA A 1 72 ? 21.249 -2.883 -25.709 1.00 79.06 72 ALA A C 1
ATOM 505 O O . ALA A 1 72 ? 22.095 -3.561 -26.282 1.00 79.06 72 ALA A O 1
ATOM 506 N N . ILE A 1 73 ? 20.614 -1.875 -26.321 1.00 79.12 73 ILE A N 1
ATOM 507 C CA . ILE A 1 73 ? 20.834 -1.501 -27.732 1.00 79.12 73 ILE A CA 1
ATOM 508 C C . ILE A 1 73 ? 22.327 -1.319 -28.071 1.00 79.12 73 ILE A C 1
ATOM 510 O O . ILE A 1 73 ? 22.816 -2.039 -28.942 1.00 79.12 73 ILE A O 1
ATOM 514 N N . PRO A 1 74 ? 23.105 -0.437 -27.408 1.00 76.56 74 PRO A N 1
ATOM 515 C CA . PRO A 1 74 ? 24.519 -0.267 -27.731 1.00 76.56 74 PRO A CA 1
ATOM 516 C C . PRO A 1 74 ? 25.343 -1.521 -27.422 1.00 76.56 74 PRO A C 1
ATOM 518 O O . PRO A 1 74 ? 26.334 -1.773 -28.106 1.00 76.56 74 PRO A O 1
ATOM 521 N N . MET A 1 75 ? 24.945 -2.324 -26.428 1.00 71.88 75 MET A N 1
ATOM 522 C CA . MET A 1 75 ? 25.619 -3.587 -26.123 1.00 71.88 75 MET A CA 1
ATOM 523 C C . MET A 1 75 ? 25.392 -4.625 -27.230 1.00 71.88 75 MET A C 1
ATOM 525 O O . MET A 1 75 ? 26.349 -5.256 -27.660 1.00 71.88 75 MET A O 1
ATOM 529 N N . TYR A 1 76 ? 24.165 -4.759 -27.739 1.00 66.62 76 TYR A N 1
ATOM 530 C CA . TYR A 1 76 ? 23.835 -5.633 -28.868 1.00 66.62 76 TYR A CA 1
ATOM 531 C C . TYR A 1 76 ? 24.515 -5.179 -30.159 1.00 66.62 76 TYR A C 1
ATOM 533 O O . TYR A 1 76 ? 25.060 -6.011 -30.875 1.00 66.62 76 TYR A O 1
ATOM 541 N N . VAL A 1 77 ? 24.561 -3.870 -30.422 1.00 72.75 77 VAL A N 1
ATOM 542 C CA . VAL A 1 77 ? 25.278 -3.312 -31.581 1.00 72.75 77 VAL A CA 1
ATOM 543 C C . VAL A 1 77 ? 26.784 -3.582 -31.485 1.00 72.75 77 VAL A C 1
ATOM 545 O O . VAL A 1 77 ? 27.404 -3.959 -32.475 1.00 72.75 77 VAL A O 1
ATOM 548 N N . LYS A 1 78 ? 27.390 -3.441 -30.298 1.00 70.19 78 LYS A N 1
ATOM 549 C CA . LYS A 1 78 ? 28.819 -3.739 -30.089 1.00 70.19 78 LYS A CA 1
ATOM 550 C C . LYS A 1 78 ? 29.149 -5.227 -30.049 1.00 70.19 78 LYS A C 1
ATOM 552 O O . LYS A 1 78 ? 30.294 -5.581 -30.300 1.00 70.19 78 LYS A O 1
ATOM 557 N N . LYS A 1 79 ? 28.182 -6.089 -29.731 1.00 62.69 79 LYS A N 1
ATOM 558 C CA . LYS A 1 79 ? 28.358 -7.547 -29.705 1.00 62.69 79 LYS A CA 1
ATOM 559 C C . LYS A 1 79 ? 28.378 -8.169 -31.108 1.00 62.69 79 LYS A C 1
ATOM 561 O O . LYS A 1 79 ? 28.350 -9.391 -31.193 1.00 62.69 79 LYS A O 1
ATOM 566 N N . GLY A 1 80 ? 28.430 -7.346 -32.169 1.00 58.53 80 GLY A N 1
ATOM 567 C CA . GLY A 1 80 ? 28.664 -7.766 -33.553 1.00 58.53 80 GLY A CA 1
ATOM 568 C C . GLY A 1 80 ? 29.557 -9.003 -33.622 1.00 58.53 80 GLY A C 1
ATOM 569 O O . GLY A 1 80 ? 30.580 -9.070 -32.940 1.00 58.53 80 GLY A O 1
ATOM 570 N N . GLU A 1 81 ? 29.065 -10.007 -34.345 1.00 62.44 81 GLU A N 1
ATOM 571 C CA . GLU A 1 81 ? 29.554 -11.384 -34.340 1.00 62.44 81 GLU A CA 1
ATOM 572 C C . GLU A 1 81 ? 31.086 -11.438 -34.372 1.00 62.44 81 GLU A C 1
ATOM 574 O O . GLU A 1 81 ? 31.727 -10.889 -35.269 1.00 62.44 81 GLU A O 1
ATOM 579 N N . GLN A 1 82 ? 31.681 -12.084 -33.365 1.00 58.91 82 GLN A N 1
ATOM 580 C CA . GLN A 1 82 ? 33.112 -12.358 -33.370 1.00 58.91 82 GLN A CA 1
ATOM 581 C C . GLN A 1 82 ? 33.382 -13.464 -34.387 1.00 58.91 82 GLN A C 1
ATOM 583 O O . GLN A 1 82 ? 33.330 -14.649 -34.061 1.00 58.91 82 GLN A O 1
ATOM 588 N N . TYR A 1 83 ? 33.653 -13.073 -35.627 1.00 56.66 83 TYR A N 1
ATOM 589 C CA . TYR A 1 83 ? 34.260 -13.962 -36.603 1.00 56.66 83 TYR A CA 1
ATOM 590 C C . TYR A 1 83 ? 35.741 -14.125 -36.249 1.00 56.66 83 TYR A C 1
ATOM 592 O O . TYR A 1 83 ? 36.456 -13.143 -36.047 1.00 56.66 83 TYR A O 1
ATOM 600 N N . GLN A 1 84 ? 36.203 -15.371 -36.141 1.00 51.22 84 GLN A N 1
ATOM 601 C CA . GLN A 1 84 ? 37.635 -15.659 -36.146 1.00 51.22 84 GLN A CA 1
ATOM 602 C C . GLN A 1 84 ? 38.142 -15.440 -37.576 1.00 51.22 84 GLN A C 1
ATOM 604 O O . GLN A 1 84 ? 38.090 -16.345 -38.403 1.00 51.22 84 GLN A O 1
ATOM 609 N N . GLU A 1 85 ? 38.585 -14.223 -37.891 1.00 60.25 85 GLU A N 1
ATOM 610 C CA . GLU A 1 85 ? 39.361 -13.986 -39.108 1.00 60.25 85 GLU A CA 1
ATOM 611 C C . GLU A 1 85 ? 40.757 -14.601 -38.942 1.00 60.25 85 GLU A C 1
ATOM 613 O O . GLU A 1 85 ? 41.436 -14.366 -37.941 1.00 60.25 85 GLU A O 1
ATOM 618 N N . GLY A 1 86 ? 41.184 -15.395 -39.926 1.00 56.88 86 GLY A N 1
ATOM 619 C CA . GLY A 1 86 ? 42.542 -15.943 -39.985 1.00 56.88 86 GLY A CA 1
ATOM 620 C C . GLY A 1 86 ? 42.745 -17.308 -39.329 1.00 56.88 86 GLY A C 1
ATOM 621 O O . GLY A 1 86 ? 43.890 -17.692 -39.106 1.00 56.88 86 GLY A O 1
ATOM 622 N N . VAL A 1 87 ? 41.680 -18.059 -39.035 1.00 58.75 87 VAL A N 1
ATOM 623 C CA . VAL A 1 87 ? 41.809 -19.474 -38.655 1.00 58.75 87 VAL A CA 1
ATOM 624 C C . VAL A 1 87 ? 41.534 -20.344 -39.874 1.00 58.75 87 VAL A C 1
ATOM 626 O O . VAL A 1 87 ? 40.510 -21.015 -39.987 1.00 58.75 87 VAL A O 1
ATOM 629 N N . ASP A 1 88 ? 42.476 -20.292 -40.812 1.00 61.25 88 ASP A N 1
ATOM 630 C CA . ASP A 1 88 ? 42.615 -21.320 -41.833 1.00 61.25 88 ASP A CA 1
ATOM 631 C C . ASP A 1 88 ? 43.140 -22.576 -41.134 1.00 61.25 88 ASP A C 1
ATOM 633 O O . ASP A 1 88 ? 44.337 -22.728 -40.900 1.00 61.25 88 ASP A O 1
ATOM 637 N N . TYR A 1 89 ? 42.243 -23.485 -40.752 1.00 58.59 89 TYR A N 1
ATOM 638 C CA . TYR A 1 89 ? 42.651 -24.847 -40.422 1.00 58.59 89 TYR A CA 1
ATOM 639 C C . TYR A 1 89 ? 43.052 -25.539 -41.728 1.00 58.59 89 TYR A C 1
ATOM 641 O O . TYR A 1 89 ? 42.228 -26.195 -42.370 1.00 58.59 89 TYR A O 1
ATOM 649 N N . SER A 1 90 ? 44.303 -25.353 -42.157 1.00 59.25 90 SER A N 1
ATOM 650 C CA . SER A 1 90 ? 44.831 -26.081 -43.309 1.00 59.25 90 SER A CA 1
ATOM 651 C C . SER A 1 90 ? 44.952 -27.553 -42.936 1.00 59.25 90 SER A C 1
ATOM 653 O O . SER A 1 90 ? 45.411 -27.902 -41.846 1.00 59.25 90 SER A O 1
ATOM 655 N N . ILE A 1 91 ? 44.547 -28.443 -43.841 1.00 59.50 91 ILE A N 1
ATOM 656 C CA . ILE A 1 91 ? 44.602 -29.897 -43.615 1.00 59.50 91 ILE A CA 1
ATOM 657 C C . ILE A 1 91 ? 46.042 -30.401 -43.403 1.00 59.50 91 ILE A C 1
ATOM 659 O O . ILE A 1 91 ? 46.257 -31.495 -42.887 1.00 59.50 91 ILE A O 1
ATOM 663 N N . ASP A 1 92 ? 47.009 -29.552 -43.752 1.00 63.94 92 ASP A N 1
ATOM 664 C CA . ASP A 1 92 ? 48.448 -29.741 -43.605 1.00 63.94 92 ASP A CA 1
ATOM 665 C C . ASP A 1 92 ? 48.942 -29.552 -42.155 1.00 63.94 92 ASP A C 1
ATOM 667 O O . ASP A 1 92 ? 49.989 -30.092 -41.795 1.00 63.94 92 ASP A O 1
ATOM 671 N N . ASP A 1 93 ? 48.183 -28.850 -41.300 1.00 65.06 93 ASP A N 1
ATOM 672 C CA . ASP A 1 93 ? 48.490 -28.693 -39.865 1.00 65.06 93 ASP A CA 1
ATOM 673 C C . ASP A 1 93 ? 48.072 -29.921 -39.037 1.00 65.06 93 ASP A C 1
ATOM 675 O O . ASP A 1 93 ? 48.382 -30.039 -37.845 1.00 65.06 93 ASP A O 1
ATOM 679 N N . VAL A 1 94 ? 47.392 -30.886 -39.664 1.00 65.75 94 VAL A N 1
ATOM 680 C CA . VAL A 1 94 ? 46.998 -32.138 -39.024 1.00 65.75 94 VAL A CA 1
ATOM 681 C C . VAL A 1 94 ? 48.120 -33.158 -39.193 1.00 65.75 94 VAL A C 1
ATOM 683 O O . VAL A 1 94 ? 48.278 -33.808 -40.224 1.00 65.75 94 VAL A O 1
ATOM 686 N N . LYS A 1 95 ? 48.919 -33.331 -38.139 1.00 63.81 95 LYS A N 1
ATOM 687 C CA . LYS A 1 95 ? 49.991 -34.330 -38.103 1.00 63.81 95 LYS A CA 1
ATOM 688 C C . LYS A 1 95 ? 49.387 -35.737 -38.176 1.00 63.81 95 LYS A C 1
ATOM 690 O O . LYS A 1 95 ? 48.780 -36.199 -37.210 1.00 63.81 95 LYS A O 1
ATOM 695 N N . SER A 1 96 ? 49.570 -36.430 -39.303 1.00 64.62 96 SER A N 1
ATOM 696 C CA . SER A 1 96 ? 49.125 -37.817 -39.465 1.00 64.62 96 SER A CA 1
ATOM 697 C C . SER A 1 96 ? 49.767 -38.686 -38.383 1.00 64.62 96 SER A C 1
ATOM 699 O O . SER A 1 96 ? 50.997 -38.805 -38.316 1.00 64.62 96 SER A O 1
ATOM 701 N N . VAL A 1 97 ? 48.945 -39.278 -37.518 1.00 69.06 97 VAL A N 1
ATOM 702 C CA . VAL A 1 97 ? 49.421 -40.261 -36.547 1.00 69.06 97 VAL A CA 1
ATOM 703 C C . VAL A 1 97 ? 49.941 -41.441 -37.355 1.00 69.06 97 VAL A C 1
ATOM 705 O O . VAL A 1 97 ? 49.193 -42.069 -38.097 1.00 69.06 97 VAL A O 1
ATOM 708 N N . LYS A 1 98 ? 51.252 -41.682 -37.263 1.00 54.31 98 LYS A N 1
ATOM 709 C CA . LYS A 1 98 ? 51.931 -42.787 -37.933 1.00 54.31 98 LYS A CA 1
ATOM 710 C C . LYS A 1 98 ? 51.284 -44.075 -37.431 1.00 54.31 98 LYS A C 1
ATOM 712 O O . LYS A 1 98 ? 51.518 -44.467 -36.287 1.00 54.31 98 LYS A O 1
ATOM 717 N N . GLU A 1 99 ? 50.427 -44.680 -38.248 1.00 58.88 99 GLU A N 1
ATOM 718 C CA . GLU A 1 99 ? 49.896 -46.004 -37.963 1.00 58.88 99 GLU A CA 1
ATOM 719 C C . GLU A 1 99 ? 51.103 -46.922 -37.755 1.00 58.88 99 GLU A C 1
ATOM 721 O O . GLU A 1 99 ? 51.960 -47.063 -38.632 1.00 58.88 99 GLU A O 1
ATOM 726 N N . SER A 1 100 ? 51.229 -47.482 -36.550 1.00 54.75 100 SER A N 1
ATOM 727 C CA . SER A 1 100 ? 52.109 -48.627 -36.349 1.00 54.75 100 SER A CA 1
ATOM 728 C C . SER A 1 100 ? 51.519 -49.757 -37.175 1.00 54.75 100 SER A C 1
ATOM 730 O O . SER A 1 100 ? 50.587 -50.430 -36.733 1.00 54.75 100 SER A O 1
ATOM 732 N N . SER A 1 101 ? 52.031 -49.906 -38.399 1.00 46.50 101 SER A N 1
ATOM 733 C CA . SER A 1 101 ? 51.738 -51.050 -39.247 1.00 46.50 101 SER A CA 1
ATOM 734 C C . SER A 1 101 ? 51.987 -52.313 -38.431 1.00 46.50 101 SER A C 1
ATOM 736 O O . SER A 1 101 ? 53.042 -52.492 -37.820 1.00 46.50 101 SER A O 1
ATOM 738 N N . SER A 1 102 ? 50.971 -53.161 -38.361 1.00 54.31 102 SER A N 1
ATOM 739 C CA . SER A 1 102 ? 50.915 -54.341 -37.498 1.00 54.31 102 SER A CA 1
ATOM 740 C C . SER A 1 102 ? 51.779 -55.503 -38.010 1.00 54.31 102 SER A C 1
ATOM 742 O O . SER A 1 102 ? 51.573 -56.640 -37.593 1.00 54.31 102 SER A O 1
ATOM 744 N N . GLU A 1 103 ? 52.721 -55.242 -38.919 1.00 52.56 103 GLU A N 1
ATOM 745 C CA . GLU A 1 103 ? 53.467 -56.271 -39.653 1.00 52.56 103 GLU A CA 1
ATOM 746 C C . GLU A 1 103 ? 54.922 -56.455 -39.195 1.00 52.56 103 GLU A C 1
ATOM 748 O O . GLU A 1 103 ? 55.488 -57.511 -39.453 1.00 52.56 103 GLU A O 1
ATOM 753 N N . ASP A 1 104 ? 55.485 -55.558 -38.376 1.00 48.91 104 ASP A N 1
ATOM 754 C CA . ASP A 1 104 ? 56.844 -55.715 -37.807 1.00 48.91 104 ASP A CA 1
ATOM 755 C C . ASP A 1 104 ? 56.880 -56.533 -36.495 1.00 48.91 104 ASP A C 1
ATOM 757 O O . ASP A 1 104 ? 57.741 -56.364 -35.632 1.00 48.91 104 ASP A O 1
ATOM 761 N N . LYS A 1 105 ? 55.935 -57.464 -36.321 1.00 51.75 105 LYS A N 1
ATOM 762 C CA . LYS A 1 105 ? 56.020 -58.536 -35.310 1.00 51.75 105 LYS A CA 1
ATOM 763 C C . LYS A 1 105 ? 55.982 -59.909 -35.969 1.00 51.75 105 LYS A C 1
ATOM 765 O O . LYS A 1 105 ? 55.198 -60.779 -35.592 1.00 51.75 105 LYS A O 1
ATOM 770 N N . LYS A 1 106 ? 56.838 -60.121 -36.964 1.00 46.34 106 LYS A N 1
ATOM 771 C CA . LYS A 1 106 ? 57.182 -61.464 -37.424 1.00 46.34 106 LYS A CA 1
ATOM 772 C C . LYS A 1 106 ? 58.614 -61.478 -37.947 1.00 46.34 106 LYS A C 1
ATOM 774 O O . LYS A 1 106 ? 58.852 -61.132 -39.096 1.00 46.34 106 LYS A O 1
ATOM 779 N N . ASN A 1 107 ? 59.495 -61.969 -37.078 1.00 42.31 107 ASN A N 1
ATOM 780 C CA . ASN A 1 107 ? 60.843 -62.494 -37.309 1.00 42.31 107 ASN A CA 1
ATOM 781 C C . ASN A 1 107 ? 61.974 -61.648 -36.705 1.00 42.31 107 ASN A C 1
ATOM 783 O O . ASN A 1 107 ? 62.188 -60.511 -37.108 1.00 42.31 107 ASN A O 1
ATOM 787 N N . GLU A 1 108 ? 62.687 -62.336 -35.802 1.00 35.28 108 GLU A N 1
ATOM 788 C CA . GLU A 1 108 ? 63.948 -62.030 -35.097 1.00 35.28 108 GLU A CA 1
ATOM 789 C C . GLU A 1 108 ? 63.890 -61.187 -33.817 1.00 35.28 108 GLU A C 1
ATOM 791 O O . GLU A 1 108 ? 63.730 -59.950 -33.861 1.00 35.28 108 GLU A O 1
#

Foldseek 3Di:
DDDPPPDDDDDCVVVVVVVVVVVVVVVVVVVVVVVCVVDPCSVVVVVVVVVVVVVVVVVVVVVVVVVVVVVVVVVVVVPPPPDPPPPPPDPVVDDPDPPPPPPVPDDD

Radius of gyration: 42.3 Å; chains: 1; bounding box: 85×68×104 Å